Protein AF-A0A2V8PGW9-F1 (afdb_monomer)

Solvent-accessible surface area (backbone atoms only — not comparable to full-atom values): 6317 Å² total; per-residue (Å²): 114,82,86,77,54,51,74,65,59,50,49,51,52,50,53,48,50,51,54,60,48,63,76,47,52,71,61,54,43,60,43,69,93,46,82,82,31,51,50,14,37,51,101,53,63,45,44,47,44,56,54,52,49,35,49,74,74,71,49,87,76,99,66,55,73,66,56,50,52,36,44,52,52,46,47,70,77,40,42,70,63,38,51,50,53,45,51,54,64,57,63,56,56,89,75,55,74,79,77,51,72,69,82,46,44,133

Foldseek 3Di:
DVVPDDPVVVVVVVVVVCVVCLPVLVQWDFDCVPPNRAIDGHPFLHGLLNVVVCVVVVHDDPDDPSSVVSSVSCCVVPVVVSVVVVVVLVVVPPPDDPPPVVVRHD

Radius of gyration: 17.63 Å; Cα contacts (8 Å, |Δi|>4): 74; chains: 1; bounding box: 46×26×50 Å

pLDDT: mean 75.04, std 14.56, range [37.0, 91.75]

Secondary structure (DSSP, 8-state):
-GGGS-HHHHHHHHHHHHHHHHH--TTEE--TTSGGG--EETTS--BHHHHHHHHHTT------HHHHHHHHHHHHHSHHHHHHHHHHHHHTTTT-----GGGT--

Sequence (106 aa):
MLSEMTRAEKAELLQWIVRDLGDDFPGIESKPGVMGGVPCIARTRIPVWLLEQARRLGTSETLTVRDLANAWNFVRSRRAEIDAQIEANEKDDEGGPRVPLRLYSL

Mean predicted aligned error: 11.17 Å

Structure (mmCIF, N/CA/C/O backbone):
data_AF-A0A2V8PGW9-F1
#
_entry.id   AF-A0A2V8PGW9-F1
#
loop_
_atom_site.group_PDB
_atom_site.id
_atom_site.type_symbol
_atom_site.label_atom_id
_atom_site.label_alt_id
_atom_site.label_comp_id
_atom_site.label_asym_id
_atom_site.label_entity_id
_atom_site.label_seq_id
_atom_site.pdbx_PDB_ins_code
_atom_site.Cartn_x
_atom_site.Cartn_y
_atom_site.Cartn_z
_atom_site.occupancy
_atom_site.B_iso_or_equiv
_atom_site.auth_seq_id
_atom_site.auth_comp_id
_atom_site.auth_asym_id
_atom_site.auth_atom_id
_atom_site.pdbx_PDB_model_num
ATOM 1 N N . MET A 1 1 ? -16.735 6.433 28.490 1.00 62.94 1 MET A N 1
ATOM 2 C CA . MET A 1 1 ? -16.515 7.332 27.336 1.00 62.94 1 MET A CA 1
ATOM 3 C C . MET A 1 1 ? -17.132 6.792 26.045 1.00 62.94 1 MET A C 1
ATOM 5 O O . MET A 1 1 ? -18.163 7.313 25.669 1.00 62.94 1 MET A O 1
ATOM 9 N N . LEU A 1 2 ? -16.642 5.710 25.416 1.00 66.25 2 LEU A N 1
ATOM 10 C CA . LEU A 1 2 ? -17.299 5.140 24.213 1.00 66.25 2 LEU A CA 1
ATOM 11 C C . LEU A 1 2 ? -18.686 4.524 24.489 1.00 66.25 2 LEU A C 1
ATOM 13 O O . LEU A 1 2 ? -19.563 4.528 23.627 1.00 66.25 2 LEU A O 1
ATOM 17 N N . SER A 1 3 ? -18.901 3.986 25.691 1.00 77.75 3 SER A N 1
ATOM 18 C CA . SER A 1 3 ? -20.155 3.314 26.057 1.00 77.75 3 SER A CA 1
ATOM 19 C C . SER A 1 3 ? -21.344 4.266 26.220 1.00 77.75 3 SER A C 1
ATOM 21 O O . SER A 1 3 ? -22.473 3.828 26.034 1.00 77.75 3 SER A O 1
ATOM 23 N N . GLU A 1 4 ? -21.091 5.546 26.511 1.00 91.69 4 GLU A N 1
ATOM 24 C CA . GLU A 1 4 ? -22.126 6.563 26.765 1.00 91.69 4 GLU A CA 1
ATOM 25 C C . GLU A 1 4 ? -22.548 7.330 25.505 1.00 91.69 4 GLU A C 1
ATOM 27 O O . GLU A 1 4 ? -23.563 8.016 25.518 1.00 91.69 4 GLU A O 1
ATOM 32 N N . MET A 1 5 ? -21.809 7.182 24.401 1.00 87.62 5 MET A N 1
ATOM 33 C CA . MET A 1 5 ? -22.138 7.841 23.139 1.00 87.62 5 MET A CA 1
ATOM 34 C C . MET A 1 5 ? -23.413 7.263 22.521 1.00 87.62 5 MET A C 1
ATOM 36 O O . MET A 1 5 ? -23.617 6.038 22.471 1.00 87.62 5 MET A O 1
ATOM 40 N N . THR A 1 6 ? -24.230 8.152 21.966 1.00 91.75 6 THR A N 1
ATOM 41 C CA . THR A 1 6 ? -25.378 7.801 21.133 1.00 91.75 6 THR A CA 1
ATOM 42 C C . THR A 1 6 ? -24.922 7.063 19.870 1.00 91.75 6 THR A C 1
ATOM 44 O O . THR A 1 6 ? -23.761 7.106 19.455 1.00 91.75 6 THR A O 1
ATOM 47 N N . ARG A 1 7 ? -25.848 6.352 19.213 1.0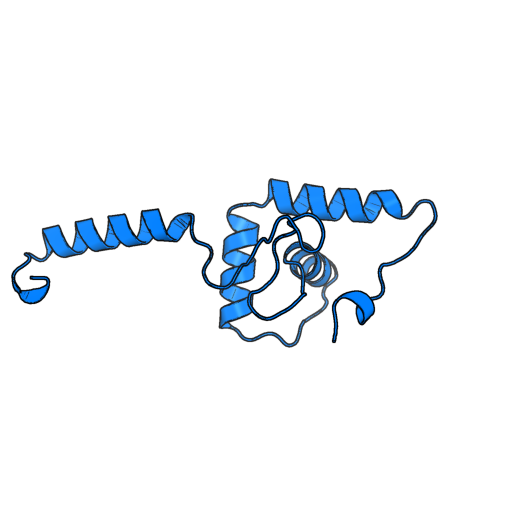0 87.44 7 ARG A N 1
ATOM 48 C CA . ARG A 1 7 ? -25.536 5.661 17.949 1.00 87.44 7 ARG A CA 1
ATOM 49 C C . ARG A 1 7 ? -25.076 6.622 16.846 1.00 87.44 7 ARG A C 1
ATOM 51 O O . ARG A 1 7 ? -24.242 6.223 16.042 1.00 87.44 7 ARG A O 1
ATOM 58 N N . ALA A 1 8 ? -25.600 7.849 16.822 1.00 86.38 8 ALA A N 1
ATOM 59 C CA . ALA A 1 8 ? -25.226 8.865 15.842 1.00 86.38 8 ALA A CA 1
ATOM 60 C C . ALA A 1 8 ? -23.775 9.324 16.043 1.00 86.38 8 ALA A C 1
ATOM 62 O O . ALA A 1 8 ? -22.981 9.252 15.111 1.00 86.38 8 ALA A O 1
ATOM 63 N N . GLU A 1 9 ? -23.390 9.657 17.276 1.00 88.06 9 GLU A N 1
ATOM 64 C CA . GLU A 1 9 ? -22.014 10.063 17.597 1.00 88.06 9 GLU A CA 1
ATOM 65 C C . GLU A 1 9 ? -21.010 8.931 17.339 1.00 88.06 9 GLU A C 1
ATOM 67 O O . GLU A 1 9 ? -19.905 9.164 16.852 1.00 88.06 9 GLU A O 1
ATOM 72 N N . LYS A 1 10 ? -21.393 7.675 17.610 1.00 88.75 10 LYS A N 1
ATOM 73 C CA . LYS A 1 10 ? -20.569 6.511 17.244 1.00 88.75 10 LYS A CA 1
ATOM 74 C C . LYS A 1 10 ? -20.387 6.400 15.734 1.00 88.75 10 LYS A C 1
ATOM 76 O O . LYS A 1 10 ? -19.289 6.080 15.297 1.00 88.75 10 LYS A O 1
ATOM 81 N N . ALA A 1 11 ? -21.432 6.650 14.947 1.00 86.25 11 ALA A N 1
ATOM 82 C CA . ALA A 1 11 ? -21.344 6.620 13.491 1.00 86.25 11 ALA A CA 1
ATOM 83 C C . ALA A 1 11 ? -20.456 7.751 12.952 1.00 86.25 11 ALA A C 1
ATOM 85 O O . ALA A 1 11 ? -19.650 7.503 12.060 1.00 86.25 11 ALA A O 1
ATOM 86 N N . GLU A 1 12 ? -20.542 8.956 13.518 1.00 85.94 12 GLU A N 1
ATOM 87 C CA . GLU A 1 12 ? -19.674 10.082 13.150 1.00 85.94 12 GLU A CA 1
ATOM 88 C C . GLU A 1 12 ? -18.207 9.816 13.486 1.00 85.94 12 GLU A C 1
ATOM 90 O O . GLU A 1 12 ? -17.340 10.017 12.634 1.00 85.94 12 GLU A O 1
ATOM 95 N N . LEU A 1 13 ? -17.926 9.290 14.683 1.00 88.00 13 LEU A N 1
ATOM 96 C CA . LEU A 1 13 ? -16.574 8.893 15.072 1.00 88.00 13 LEU A CA 1
ATOM 97 C C . LEU A 1 13 ? -16.035 7.797 14.149 1.00 88.00 13 LEU A C 1
ATOM 99 O O . LEU A 1 13 ? -14.892 7.870 13.716 1.00 88.00 13 LEU A O 1
ATOM 103 N N . LEU A 1 14 ? -16.854 6.801 13.809 1.00 83.44 14 LEU A N 1
ATOM 104 C CA . LEU A 1 14 ? -16.449 5.711 12.923 1.00 83.44 14 LEU A CA 1
ATOM 105 C C . LEU A 1 14 ? -16.197 6.220 11.499 1.00 83.44 14 LEU A C 1
ATOM 107 O O . LEU A 1 14 ? -15.213 5.828 10.886 1.00 83.44 14 LEU A O 1
ATOM 111 N N . GLN A 1 15 ? -17.012 7.151 10.993 1.00 79.31 15 GLN A N 1
ATOM 112 C CA . GLN A 1 15 ? -16.749 7.825 9.718 1.00 79.31 15 GLN A CA 1
ATOM 113 C C . GLN A 1 15 ? -15.475 8.671 9.753 1.00 79.31 15 GLN A C 1
ATOM 115 O O . GLN A 1 15 ? -14.753 8.712 8.761 1.00 79.31 15 GLN A O 1
ATOM 120 N N . TRP A 1 16 ? -15.202 9.365 10.860 1.00 81.00 16 TRP A N 1
ATOM 121 C CA . TRP A 1 16 ? -13.971 10.132 11.024 1.00 81.00 16 TRP A CA 1
ATOM 122 C C . TRP A 1 16 ? -12.752 9.210 11.050 1.00 81.00 16 TRP A C 1
ATOM 124 O O . TRP A 1 16 ? -11.856 9.409 10.244 1.00 81.00 16 TRP A O 1
ATOM 134 N N . ILE A 1 17 ? -12.777 8.147 11.858 1.00 80.00 17 ILE A N 1
ATOM 135 C CA . ILE A 1 17 ? -11.720 7.129 11.913 1.00 80.00 17 ILE A CA 1
ATOM 136 C C . ILE A 1 17 ? -11.513 6.485 10.539 1.00 80.00 17 ILE A C 1
ATOM 138 O O . ILE A 1 17 ? -10.382 6.284 10.134 1.00 80.00 17 ILE A O 1
ATOM 142 N N . VAL A 1 18 ? -12.579 6.179 9.796 1.00 71.81 18 VAL A N 1
ATOM 143 C CA . VAL A 1 18 ? -12.470 5.612 8.440 1.00 71.81 18 VAL A CA 1
ATOM 144 C C . VAL A 1 18 ? -11.891 6.612 7.437 1.00 71.81 18 VAL A C 1
ATOM 146 O O . VAL A 1 18 ? -11.196 6.190 6.521 1.00 71.81 18 VAL A O 1
ATOM 149 N N . ARG A 1 19 ? -12.164 7.916 7.581 1.00 63.72 19 ARG A N 1
ATOM 150 C CA . ARG A 1 19 ? -11.541 8.961 6.750 1.00 63.72 19 ARG A CA 1
ATOM 151 C C . ARG A 1 19 ? -10.066 9.152 7.098 1.00 63.72 19 ARG A C 1
ATOM 153 O O . ARG A 1 19 ? -9.257 9.221 6.187 1.00 63.72 19 ARG A O 1
ATOM 160 N N . ASP A 1 20 ? -9.738 9.183 8.385 1.00 67.06 20 ASP A N 1
ATOM 161 C CA . ASP A 1 20 ? -8.372 9.320 8.907 1.00 67.06 20 ASP A CA 1
ATOM 162 C C . ASP A 1 20 ? -7.515 8.101 8.514 1.00 67.06 20 ASP A C 1
ATOM 164 O O . ASP A 1 20 ? -6.461 8.229 7.899 1.00 67.06 20 ASP A O 1
ATOM 168 N N . LEU A 1 21 ? -8.066 6.896 8.698 1.00 62.44 21 LEU A N 1
ATOM 169 C CA . LEU A 1 21 ? -7.505 5.634 8.208 1.00 62.44 21 LEU A CA 1
ATOM 170 C C . LEU A 1 21 ? -7.631 5.443 6.689 1.00 62.44 21 LEU A C 1
ATOM 172 O O . LEU A 1 21 ? -7.185 4.430 6.164 1.00 62.44 21 LEU A O 1
ATOM 176 N N . GLY A 1 22 ? -8.304 6.347 5.980 1.00 54.06 22 GLY A N 1
ATOM 177 C CA . GLY A 1 22 ? -8.407 6.301 4.523 1.00 54.06 22 GLY A CA 1
ATOM 178 C C . GLY A 1 22 ? -7.096 6.709 3.851 1.00 54.06 22 GLY A C 1
ATOM 179 O O . GLY A 1 22 ? -6.790 6.206 2.770 1.00 54.06 22 GLY A O 1
ATOM 180 N N . ASP A 1 23 ? -6.326 7.571 4.521 1.00 55.38 23 ASP A N 1
ATOM 181 C CA . ASP A 1 23 ? -4.985 8.003 4.115 1.00 55.38 23 ASP A CA 1
ATOM 182 C C . ASP A 1 23 ? -3.859 7.219 4.815 1.00 55.38 23 ASP A C 1
ATOM 184 O O . ASP A 1 23 ? -2.734 7.175 4.306 1.00 55.38 23 ASP A O 1
ATOM 188 N N . ASP A 1 24 ? -4.151 6.546 5.934 1.00 62.72 24 ASP A N 1
ATOM 189 C CA . ASP A 1 24 ? -3.266 5.534 6.512 1.00 62.72 24 ASP A CA 1
ATOM 190 C C . ASP A 1 24 ? -3.479 4.207 5.787 1.00 62.72 24 ASP A C 1
ATOM 192 O O . ASP A 1 24 ? -4.532 3.586 5.861 1.00 62.72 24 ASP A O 1
ATOM 196 N N . PHE A 1 25 ? -2.462 3.726 5.085 1.00 67.94 25 PHE A N 1
ATOM 197 C CA . PHE A 1 25 ? -2.503 2.415 4.448 1.00 67.94 25 PHE A CA 1
ATOM 198 C C . PHE A 1 25 ? -1.939 1.388 5.431 1.00 67.94 25 PHE A C 1
ATOM 200 O O . PHE A 1 25 ? -0.723 1.163 5.435 1.00 67.94 25 PHE A O 1
ATOM 207 N N . PRO A 1 26 ? -2.765 0.768 6.303 1.00 71.38 26 PRO A N 1
ATOM 208 C CA . PRO A 1 26 ? -2.260 -0.142 7.314 1.00 71.38 26 PRO A CA 1
ATOM 209 C C . PRO A 1 26 ? -1.500 -1.269 6.628 1.00 71.38 26 PRO A C 1
ATOM 211 O O . PRO A 1 26 ? -2.006 -1.922 5.721 1.00 71.38 26 PRO A O 1
ATOM 214 N N . GLY A 1 27 ? -0.268 -1.504 7.058 1.00 75.44 27 GLY A N 1
ATOM 215 C CA . GLY A 1 27 ? 0.562 -2.533 6.449 1.00 75.44 27 GLY A CA 1
ATOM 216 C C . GLY A 1 27 ? 1.249 -2.120 5.146 1.00 75.44 27 GLY A C 1
ATOM 217 O O . GLY A 1 27 ? 1.792 -3.003 4.493 1.00 75.44 27 GLY A O 1
ATOM 218 N N . ILE A 1 28 ? 1.275 -0.834 4.784 1.00 82.12 28 ILE A N 1
ATOM 219 C CA . ILE A 1 28 ? 2.184 -0.277 3.774 1.00 82.12 28 ILE A CA 1
ATOM 220 C C . ILE A 1 28 ? 3.134 0.701 4.465 1.00 82.12 28 ILE A C 1
ATOM 222 O O . ILE A 1 28 ? 2.705 1.614 5.163 1.00 82.12 28 ILE A O 1
ATOM 226 N N . GLU A 1 29 ? 4.436 0.511 4.280 1.00 82.06 29 GLU A N 1
ATOM 227 C CA . GLU A 1 29 ? 5.475 1.376 4.834 1.00 82.06 29 GLU A CA 1
ATOM 228 C C . GLU A 1 29 ? 6.279 2.017 3.695 1.00 82.06 29 GLU A C 1
ATOM 230 O O . GLU A 1 29 ? 6.865 1.315 2.871 1.00 82.06 29 GLU A O 1
ATOM 235 N N . SER A 1 30 ? 6.367 3.349 3.691 1.00 75.38 30 SER A N 1
ATOM 236 C CA . SER A 1 30 ? 7.337 4.109 2.891 1.00 75.38 30 SER A CA 1
ATOM 237 C C . SER A 1 30 ? 8.367 4.726 3.825 1.00 75.38 30 SER A C 1
ATOM 239 O O . SER A 1 30 ? 8.038 5.575 4.654 1.00 75.38 30 SER A O 1
ATOM 241 N N . LYS A 1 31 ? 9.632 4.315 3.704 1.00 67.12 31 LYS A N 1
ATOM 242 C CA . LYS A 1 31 ? 10.744 4.897 4.472 1.00 67.12 31 LYS A CA 1
ATOM 243 C C . LYS A 1 31 ? 11.646 5.672 3.512 1.00 67.12 31 LYS A C 1
ATOM 245 O O . LYS A 1 31 ? 12.318 5.027 2.716 1.00 67.12 31 LYS A O 1
ATOM 250 N N . PRO A 1 32 ? 11.723 7.016 3.591 1.00 60.66 32 PRO A N 1
ATOM 251 C CA . PRO A 1 32 ? 12.506 7.839 2.658 1.00 60.66 32 PRO A CA 1
ATOM 252 C C . PRO A 1 32 ? 13.979 7.419 2.513 1.00 60.66 32 PRO A C 1
ATOM 254 O O . PRO A 1 32 ? 14.564 7.569 1.449 1.00 60.66 32 PRO A O 1
ATOM 257 N N . GLY A 1 33 ? 14.575 6.847 3.567 1.00 57.41 33 GLY A N 1
ATOM 258 C CA . GLY A 1 33 ? 15.952 6.338 3.558 1.00 57.41 33 GLY A CA 1
ATOM 259 C C . GLY A 1 33 ? 16.122 4.890 3.079 1.00 57.41 33 GLY A C 1
ATOM 260 O O . GLY A 1 33 ? 17.235 4.373 3.118 1.00 57.41 33 GLY A O 1
ATOM 261 N N . VAL A 1 34 ? 15.050 4.206 2.672 1.00 58.84 34 VAL A N 1
ATOM 262 C CA . VAL A 1 34 ? 15.070 2.803 2.235 1.00 58.84 34 VAL A CA 1
ATOM 263 C C . VAL A 1 34 ? 14.434 2.717 0.851 1.00 58.84 34 VAL A C 1
ATOM 265 O O . VAL A 1 34 ? 13.267 3.050 0.680 1.00 58.84 34 VAL A O 1
ATOM 268 N N . MET A 1 35 ? 15.214 2.284 -0.143 1.00 60.31 35 MET A N 1
ATOM 269 C CA . MET A 1 35 ? 14.767 2.119 -1.537 1.00 60.31 35 MET A CA 1
ATOM 270 C C . MET A 1 35 ? 14.089 3.373 -2.116 1.00 60.31 35 MET A C 1
ATOM 272 O O . MET A 1 35 ? 13.069 3.282 -2.786 1.00 60.31 35 MET A O 1
ATOM 276 N N . GLY A 1 36 ? 14.627 4.559 -1.805 1.00 67.88 36 GLY A N 1
ATOM 277 C CA . GLY A 1 36 ? 14.134 5.833 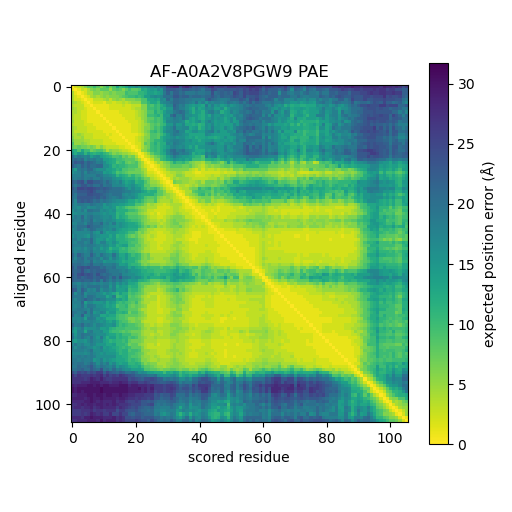-2.340 1.00 67.88 36 GLY A CA 1
ATOM 278 C C . GLY A 1 36 ? 12.748 6.257 -1.840 1.00 67.88 36 GLY A C 1
ATOM 279 O O . GLY A 1 36 ? 12.133 7.123 -2.451 1.00 67.88 36 GLY A O 1
ATOM 280 N N . GLY A 1 37 ? 12.237 5.660 -0.756 1.00 74.31 37 GLY A N 1
ATOM 281 C CA . GLY A 1 37 ? 10.897 5.964 -0.243 1.00 74.31 37 GLY A CA 1
ATOM 282 C C . GLY A 1 37 ? 9.767 5.196 -0.926 1.00 74.31 37 GLY A C 1
ATOM 283 O O . GLY A 1 37 ? 8.600 5.488 -0.659 1.00 74.31 37 GLY A O 1
ATOM 284 N N . VAL A 1 38 ? 10.097 4.203 -1.756 1.0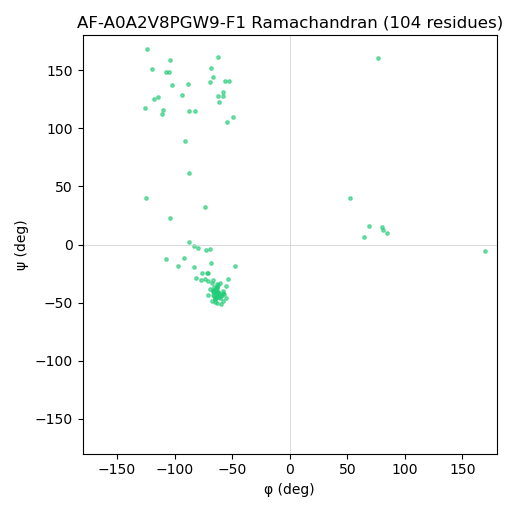0 83.25 38 VAL A N 1
ATOM 285 C CA . VAL A 1 38 ? 9.115 3.365 -2.450 1.00 83.25 38 VAL A CA 1
ATOM 286 C C . VAL A 1 38 ? 8.187 2.660 -1.444 1.00 83.25 38 VAL A C 1
ATOM 288 O O . VAL A 1 38 ? 8.680 2.039 -0.494 1.00 83.25 38 VAL A O 1
ATOM 291 N N . PRO A 1 39 ? 6.856 2.713 -1.647 1.00 85.38 39 PRO A N 1
ATOM 292 C CA . PRO A 1 39 ? 5.895 2.017 -0.798 1.00 85.38 39 PRO A CA 1
ATOM 293 C C . PRO A 1 39 ? 6.111 0.504 -0.830 1.00 85.38 39 PRO A C 1
ATOM 295 O O . PRO A 1 39 ? 6.055 -0.120 -1.893 1.00 85.38 39 PRO A O 1
ATOM 298 N N . CYS A 1 40 ? 6.336 -0.093 0.339 1.00 86.94 40 CYS A N 1
ATOM 299 C CA . CYS A 1 40 ? 6.551 -1.529 0.508 1.00 86.94 40 CYS A CA 1
ATOM 300 C C . CYS A 1 40 ? 5.483 -2.140 1.419 1.00 86.94 40 CYS A C 1
ATOM 302 O O . CYS A 1 40 ? 4.995 -1.480 2.338 1.00 86.94 40 CYS A O 1
ATOM 304 N N . ILE A 1 41 ? 5.157 -3.421 1.226 1.00 85.00 41 ILE A N 1
ATOM 305 C CA . ILE A 1 41 ? 4.332 -4.153 2.197 1.00 85.00 41 ILE A CA 1
ATOM 306 C C . ILE A 1 41 ? 5.079 -4.200 3.532 1.00 85.00 41 ILE A C 1
ATOM 308 O O . ILE A 1 41 ? 6.241 -4.611 3.587 1.00 85.00 41 ILE A O 1
ATOM 312 N N . ALA A 1 42 ? 4.416 -3.794 4.612 1.00 81.94 42 ALA A N 1
ATOM 313 C CA . ALA A 1 42 ? 4.985 -3.729 5.948 1.00 81.94 42 ALA A CA 1
ATOM 314 C C . ALA A 1 42 ? 5.618 -5.063 6.335 1.00 81.94 42 ALA A C 1
ATOM 316 O O . ALA A 1 42 ? 5.075 -6.138 6.075 1.00 81.94 42 ALA A O 1
ATOM 317 N N . ARG A 1 43 ? 6.768 -4.986 7.013 1.00 76.81 43 ARG A N 1
ATOM 318 C CA . ARG A 1 43 ? 7.571 -6.154 7.426 1.00 76.81 43 ARG A CA 1
ATOM 319 C C . ARG A 1 43 ? 8.147 -6.970 6.262 1.00 76.81 43 ARG A C 1
ATOM 321 O O . ARG A 1 43 ? 8.768 -8.001 6.508 1.00 76.81 43 ARG A O 1
ATOM 328 N N . THR A 1 44 ? 8.001 -6.501 5.028 1.00 76.62 44 THR A N 1
ATOM 329 C CA . THR A 1 44 ? 8.660 -7.059 3.847 1.00 76.62 44 THR A CA 1
ATOM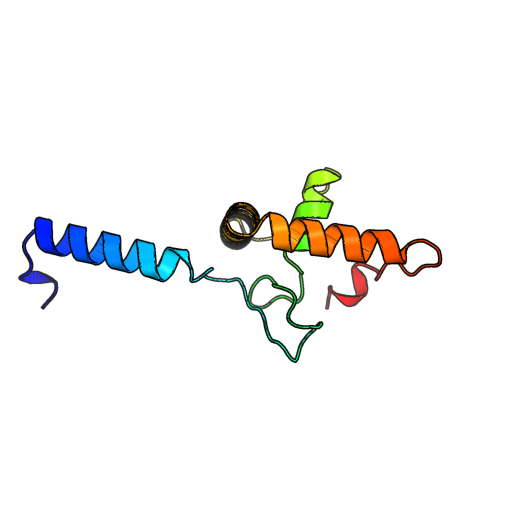 330 C C . THR A 1 44 ? 9.452 -5.962 3.135 1.00 76.62 44 THR A C 1
ATOM 332 O O . THR A 1 44 ? 9.302 -4.774 3.424 1.00 76.62 44 THR A O 1
ATOM 335 N N . ARG A 1 45 ? 10.302 -6.358 2.187 1.00 78.75 45 ARG A N 1
ATOM 336 C CA . ARG A 1 45 ? 10.927 -5.433 1.230 1.00 78.75 45 ARG A CA 1
ATOM 337 C C . ARG A 1 45 ? 10.281 -5.512 -0.151 1.00 78.75 45 ARG A C 1
ATOM 339 O O . ARG A 1 45 ? 10.927 -5.170 -1.130 1.00 78.75 45 ARG A O 1
ATOM 346 N N . ILE A 1 46 ? 9.036 -5.980 -0.229 1.00 82.50 46 ILE A N 1
ATOM 347 C CA . ILE A 1 46 ? 8.322 -6.155 -1.492 1.00 82.50 46 ILE A CA 1
ATOM 348 C C . ILE A 1 46 ? 7.623 -4.833 -1.838 1.00 82.50 46 ILE A C 1
ATOM 350 O O . ILE A 1 46 ? 6.723 -4.422 -1.094 1.00 82.50 46 ILE A O 1
ATOM 354 N N . PRO A 1 47 ? 8.017 -4.153 -2.932 1.00 86.88 47 PRO A N 1
ATOM 355 C CA . PRO A 1 47 ? 7.363 -2.931 -3.374 1.00 86.88 47 PRO A CA 1
ATOM 356 C C . PRO A 1 47 ? 5.931 -3.184 -3.840 1.00 86.88 47 PRO A C 1
ATOM 358 O O . PRO A 1 47 ? 5.641 -4.187 -4.493 1.00 86.88 47 PRO A O 1
ATOM 361 N N . VAL A 1 48 ? 5.036 -2.236 -3.580 1.00 88.81 48 VAL A N 1
ATOM 362 C CA . VAL A 1 48 ? 3.636 -2.338 -4.019 1.00 88.81 48 VAL A CA 1
ATOM 363 C C . VAL A 1 48 ? 3.521 -2.296 -5.548 1.00 88.81 48 VAL A C 1
ATOM 365 O O . VAL A 1 48 ? 2.712 -3.026 -6.120 1.00 88.81 48 VAL A O 1
ATOM 368 N N . TRP A 1 49 ? 4.351 -1.494 -6.226 1.00 89.75 49 TRP A N 1
ATOM 369 C CA . TRP A 1 49 ? 4.358 -1.422 -7.692 1.00 89.75 49 TRP A CA 1
ATOM 370 C C . TRP A 1 49 ? 4.732 -2.760 -8.337 1.00 89.75 49 TRP A C 1
ATOM 372 O O . TRP A 1 49 ? 4.157 -3.130 -9.358 1.00 89.75 49 TRP A O 1
ATOM 382 N N . LEU A 1 50 ? 5.631 -3.518 -7.701 1.00 85.88 50 LEU A N 1
ATOM 383 C CA . LEU A 1 50 ? 6.077 -4.821 -8.185 1.00 85.88 50 LEU A CA 1
ATOM 384 C C . LEU A 1 50 ? 4.934 -5.839 -8.133 1.00 85.88 50 LEU A C 1
ATOM 386 O O . LEU A 1 50 ? 4.745 -6.600 -9.078 1.00 85.88 50 LEU A O 1
ATOM 390 N N . LEU A 1 51 ? 4.125 -5.804 -7.069 1.00 87.94 51 LEU A N 1
ATOM 391 C CA . LEU A 1 51 ? 2.926 -6.638 -6.952 1.00 87.94 51 LEU A CA 1
ATOM 392 C C . LEU A 1 51 ? 1.898 -6.305 -8.033 1.00 87.94 51 LEU A C 1
ATOM 394 O O . LEU A 1 51 ? 1.327 -7.210 -8.640 1.00 87.94 51 LEU A O 1
ATOM 398 N N . GLU A 1 52 ? 1.656 -5.019 -8.291 1.00 88.75 52 GLU A N 1
ATOM 399 C CA . GLU A 1 52 ? 0.731 -4.602 -9.348 1.00 88.75 52 GLU A CA 1
ATOM 400 C C . GLU A 1 52 ? 1.247 -4.999 -10.736 1.00 88.75 52 GLU A C 1
ATOM 402 O O . GLU A 1 52 ? 0.465 -5.484 -11.554 1.00 88.75 52 GLU A O 1
ATOM 407 N N . GLN A 1 53 ? 2.550 -4.881 -10.995 1.00 86.62 53 GLN A N 1
ATOM 408 C CA . GLN A 1 53 ? 3.150 -5.335 -12.248 1.00 86.62 53 GLN A CA 1
ATOM 409 C C . GLN A 1 53 ? 3.055 -6.862 -12.397 1.00 86.62 53 GLN A C 1
ATOM 411 O O . GLN A 1 53 ? 2.591 -7.349 -13.427 1.00 86.62 53 GLN A O 1
ATOM 416 N N . ALA A 1 54 ? 3.398 -7.630 -11.359 1.00 83.44 54 ALA A N 1
ATOM 417 C CA . ALA A 1 54 ? 3.247 -9.085 -11.340 1.00 83.44 54 ALA A CA 1
ATOM 418 C C . ALA A 1 54 ? 1.792 -9.499 -11.606 1.00 83.44 54 ALA A C 1
ATOM 420 O O . ALA A 1 54 ? 1.540 -10.374 -12.436 1.00 83.44 54 ALA A O 1
ATOM 421 N N . ARG A 1 55 ? 0.825 -8.803 -10.994 1.00 84.69 55 ARG A N 1
ATOM 422 C CA . ARG A 1 55 ? -0.608 -9.011 -11.237 1.00 84.69 55 ARG A CA 1
ATOM 423 C C . ARG A 1 55 ? -1.000 -8.718 -12.687 1.00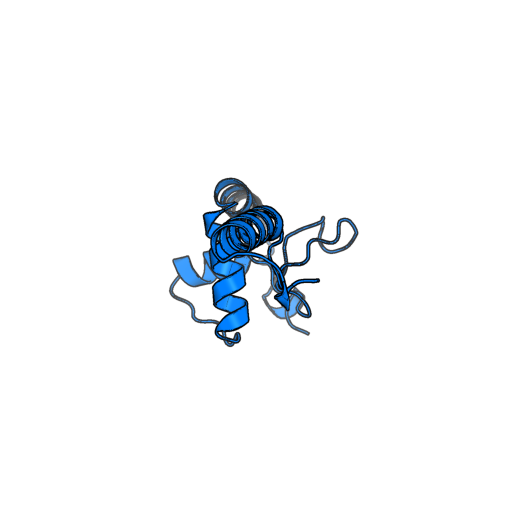 84.69 55 ARG A C 1
ATOM 425 O O . ARG A 1 55 ? -1.762 -9.494 -13.261 1.00 84.69 55 ARG A O 1
ATOM 432 N N . ARG A 1 56 ? -0.487 -7.638 -13.292 1.00 85.06 56 ARG A N 1
ATOM 433 C CA . ARG A 1 56 ? -0.714 -7.294 -14.715 1.00 85.06 56 ARG A CA 1
ATOM 434 C C . ARG A 1 56 ? -0.145 -8.349 -15.662 1.00 85.06 56 ARG A C 1
ATOM 436 O O . ARG A 1 56 ? -0.747 -8.618 -16.696 1.00 85.06 56 ARG A O 1
ATOM 443 N N . LEU A 1 57 ? 0.970 -8.969 -15.283 1.00 83.12 57 LEU A N 1
ATOM 444 C CA . LEU A 1 57 ? 1.618 -10.048 -16.031 1.00 83.12 57 LEU A CA 1
ATOM 445 C C . LEU A 1 57 ? 1.008 -11.438 -15.761 1.00 83.12 57 LEU A C 1
ATOM 447 O O . LEU A 1 57 ? 1.437 -12.416 -16.368 1.00 83.12 57 LEU A O 1
ATOM 451 N N . GLY A 1 58 ? -0.000 -11.541 -14.887 1.00 81.88 58 GLY A N 1
ATOM 452 C CA . GLY A 1 58 ? -0.677 -12.802 -14.564 1.00 81.88 58 GLY A CA 1
ATOM 453 C C . GLY A 1 58 ? 0.065 -13.690 -13.558 1.00 81.88 58 GLY A C 1
ATOM 454 O O . GLY A 1 58 ? -0.268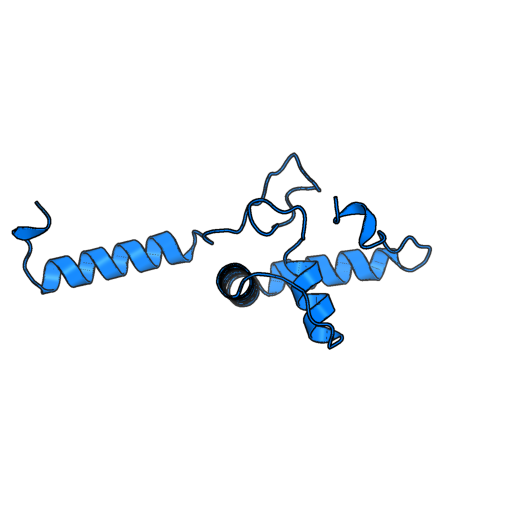 -14.867 -13.423 1.00 81.88 58 GLY A O 1
ATOM 455 N N . THR A 1 59 ? 1.048 -13.148 -12.840 1.00 76.38 59 THR A N 1
ATOM 456 C CA . THR A 1 59 ? 1.813 -13.858 -11.807 1.00 76.38 59 THR A CA 1
ATOM 457 C C . THR A 1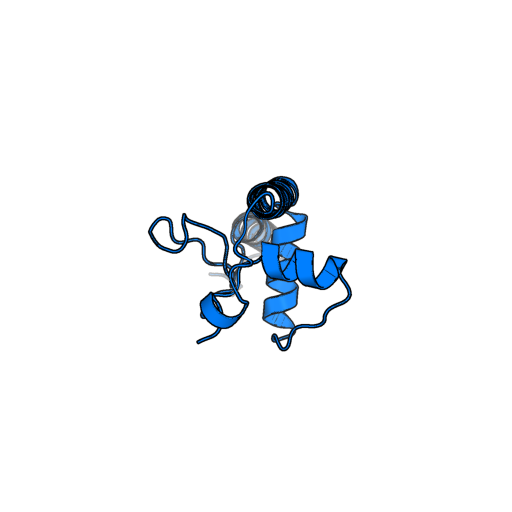 59 ? 1.131 -13.731 -10.444 1.00 76.38 59 THR A C 1
ATOM 459 O O . THR A 1 59 ? 0.653 -12.662 -10.064 1.00 76.38 59 THR A O 1
ATOM 462 N N . SER A 1 60 ? 1.097 -14.829 -9.686 1.00 66.00 60 SER A N 1
ATOM 463 C CA . SER A 1 60 ? 0.579 -14.869 -8.315 1.00 66.00 60 SER A CA 1
ATOM 464 C C . SER A 1 60 ? 1.708 -14.877 -7.284 1.00 66.00 60 SER A C 1
ATOM 466 O O . SER A 1 60 ? 2.656 -15.647 -7.417 1.00 66.00 60 SER A O 1
ATOM 468 N N . GLU A 1 61 ? 1.557 -14.096 -6.219 1.00 70.12 61 GLU A N 1
ATOM 469 C CA . GLU A 1 61 ? 2.516 -13.986 -5.114 1.00 70.12 61 GLU A CA 1
ATOM 470 C C . GLU A 1 61 ? 2.015 -14.736 -3.868 1.00 70.12 61 GLU A C 1
ATOM 472 O O . GLU A 1 61 ? 0.811 -14.791 -3.604 1.00 70.12 61 GLU A O 1
ATOM 477 N N . THR A 1 62 ? 2.924 -15.286 -3.057 1.00 72.88 62 THR A N 1
ATOM 478 C CA . THR A 1 62 ? 2.586 -15.977 -1.797 1.00 72.88 62 THR A CA 1
ATOM 479 C C . THR A 1 62 ? 2.513 -14.996 -0.622 1.00 72.88 62 THR A C 1
ATOM 481 O O . THR A 1 62 ? 3.290 -15.091 0.329 1.00 72.88 62 THR A O 1
ATOM 484 N N . LEU A 1 63 ? 1.598 -14.029 -0.693 1.00 81.81 63 LEU A N 1
ATOM 485 C CA . LEU A 1 63 ? 1.321 -13.077 0.388 1.00 81.81 63 LEU A CA 1
ATOM 486 C C . LEU A 1 63 ? 0.024 -13.419 1.124 1.00 81.81 63 LEU A C 1
ATOM 488 O O . LEU A 1 63 ? -0.849 -14.113 0.599 1.00 81.81 63 LEU A O 1
ATOM 492 N N . THR A 1 64 ? -0.119 -12.927 2.358 1.00 82.88 64 THR A N 1
ATOM 493 C CA . THR A 1 64 ? -1.368 -13.129 3.096 1.00 82.88 64 THR A CA 1
ATOM 494 C C . THR A 1 64 ? -2.504 -12.334 2.450 1.00 82.88 64 THR A C 1
ATOM 496 O O . THR A 1 64 ? -2.294 -11.269 1.869 1.00 82.88 64 THR A O 1
ATOM 499 N N . VAL A 1 65 ? -3.742 -12.819 2.597 1.00 84.56 65 VAL A N 1
ATOM 500 C CA . VAL A 1 65 ? -4.940 -12.135 2.071 1.00 84.56 65 VAL A CA 1
ATOM 501 C C . VAL A 1 65 ? -5.040 -10.696 2.587 1.00 84.56 65 VAL A C 1
ATOM 503 O O . VAL A 1 65 ? -5.447 -9.802 1.849 1.00 84.56 65 VAL A O 1
ATOM 506 N N . ARG A 1 66 ? -4.635 -10.458 3.842 1.00 81.94 66 ARG A N 1
ATOM 507 C CA . ARG A 1 66 ? -4.620 -9.122 4.446 1.00 81.94 66 ARG A CA 1
ATOM 508 C C . ARG A 1 66 ? -3.620 -8.199 3.754 1.00 81.94 66 ARG A C 1
ATOM 510 O O . ARG A 1 66 ? -3.972 -7.068 3.440 1.00 81.94 66 ARG A O 1
ATOM 517 N N . ASP A 1 67 ? -2.408 -8.681 3.503 1.00 84.06 67 ASP A N 1
ATOM 518 C CA . ASP A 1 67 ? -1.361 -7.876 2.867 1.00 84.06 67 ASP A CA 1
ATOM 519 C C . ASP A 1 67 ? -1.747 -7.522 1.430 1.00 84.06 67 ASP A C 1
ATOM 521 O O . ASP A 1 67 ? -1.617 -6.370 1.025 1.00 84.06 67 ASP A O 1
ATOM 525 N N . LEU A 1 68 ? -2.328 -8.477 0.696 1.00 84.69 68 LEU A N 1
ATOM 526 C CA . LEU A 1 68 ? -2.885 -8.226 -0.633 1.00 84.69 68 LEU A CA 1
ATOM 527 C C . LEU A 1 68 ? -4.019 -7.195 -0.584 1.00 84.69 68 LEU A C 1
ATOM 529 O O . LEU A 1 68 ? -4.033 -6.269 -1.388 1.00 84.69 68 LEU A O 1
ATOM 533 N N . ALA A 1 69 ? -4.953 -7.303 0.365 1.00 86.00 69 ALA A N 1
ATOM 534 C CA . ALA A 1 69 ? -6.038 -6.330 0.503 1.00 86.00 69 ALA A CA 1
ATOM 535 C C . ALA A 1 69 ? -5.505 -4.907 0.740 1.00 86.00 69 ALA A C 1
ATOM 537 O O . ALA A 1 69 ? -5.955 -3.962 0.089 1.00 86.00 69 ALA A O 1
ATOM 538 N N . ASN A 1 70 ? -4.504 -4.767 1.609 1.00 85.38 70 ASN A N 1
ATOM 539 C CA . ASN A 1 70 ? -3.864 -3.488 1.904 1.00 85.38 70 ASN A CA 1
ATOM 540 C C . ASN A 1 70 ? -3.093 -2.942 0.692 1.00 85.38 70 ASN A C 1
ATOM 542 O O . ASN A 1 70 ? -3.248 -1.770 0.348 1.00 85.38 70 ASN A O 1
ATOM 546 N N . ALA A 1 71 ? -2.348 -3.799 -0.014 1.00 87.25 71 ALA A N 1
ATOM 547 C CA . ALA A 1 71 ? -1.651 -3.450 -1.251 1.00 87.25 71 ALA A CA 1
ATOM 548 C C . ALA A 1 71 ? -2.622 -2.921 -2.310 1.00 87.25 71 ALA A C 1
ATOM 550 O O . ALA A 1 71 ? -2.416 -1.854 -2.882 1.00 87.25 71 ALA A O 1
ATOM 551 N N . TRP A 1 72 ? -3.733 -3.622 -2.538 1.00 88.00 72 TRP A N 1
ATOM 552 C CA . TRP A 1 72 ? -4.711 -3.213 -3.541 1.00 88.00 72 TRP A CA 1
ATOM 553 C C . TRP A 1 72 ? -5.485 -1.963 -3.134 1.00 88.00 72 TRP A C 1
ATOM 555 O O . TRP A 1 72 ? -5.866 -1.187 -4.011 1.00 88.00 72 TRP A O 1
ATOM 565 N N . ASN A 1 73 ? -5.717 -1.737 -1.839 1.00 87.75 73 ASN A N 1
ATOM 566 C CA . ASN A 1 73 ? -6.254 -0.464 -1.353 1.00 87.75 73 ASN A CA 1
ATOM 567 C C . ASN A 1 73 ? -5.296 0.687 -1.698 1.00 87.75 73 ASN A C 1
ATOM 569 O O . ASN A 1 73 ? -5.737 1.685 -2.272 1.00 87.75 73 ASN A O 1
ATOM 573 N N . PHE A 1 74 ? -3.994 0.505 -1.452 1.00 86.19 74 PHE A N 1
ATOM 574 C CA . PHE A 1 74 ? -2.957 1.472 -1.815 1.00 86.19 74 PHE A CA 1
ATOM 575 C C . PHE A 1 74 ? -2.917 1.736 -3.321 1.00 86.19 74 PHE A C 1
ATOM 577 O O . PHE A 1 74 ? -3.025 2.883 -3.744 1.00 86.19 74 PHE A O 1
ATOM 584 N N . VAL A 1 75 ? -2.861 0.687 -4.149 1.00 88.31 75 VAL A N 1
ATOM 585 C CA . VAL A 1 75 ? -2.836 0.812 -5.620 1.00 88.31 75 VAL A CA 1
ATOM 586 C C . VAL A 1 75 ? -4.059 1.563 -6.143 1.00 88.31 75 VAL A C 1
ATOM 588 O O . VAL A 1 75 ? -3.943 2.376 -7.058 1.00 88.31 75 VAL A O 1
ATOM 591 N N . ARG A 1 76 ? -5.250 1.321 -5.582 1.00 86.12 76 ARG A N 1
ATOM 592 C CA . ARG A 1 76 ? -6.460 2.040 -6.007 1.00 86.12 76 ARG A CA 1
ATOM 593 C C . ARG A 1 76 ? -6.432 3.510 -5.604 1.00 86.12 76 ARG A C 1
ATOM 595 O O . ARG A 1 76 ? -6.868 4.337 -6.398 1.00 86.12 76 ARG A O 1
ATOM 602 N N . SER A 1 77 ? -5.916 3.826 -4.420 1.00 85.56 77 SER A N 1
ATOM 603 C CA . SER A 1 77 ? -5.835 5.205 -3.932 1.00 85.56 77 SER A CA 1
ATOM 604 C C . SER A 1 77 ? -4.697 6.006 -4.567 1.00 85.56 77 SER A C 1
ATOM 606 O O . SER A 1 77 ? -4.815 7.218 -4.719 1.00 85.56 77 SER A O 1
ATOM 608 N N . ARG A 1 78 ? -3.597 5.346 -4.948 1.00 87.06 78 ARG A N 1
ATOM 609 C CA . ARG A 1 78 ? -2.366 5.972 -5.454 1.00 87.06 78 ARG A CA 1
ATOM 610 C C . ARG A 1 78 ? -1.950 5.443 -6.823 1.00 87.06 78 ARG A C 1
ATOM 612 O O . ARG A 1 78 ? -0.771 5.244 -7.100 1.00 87.06 78 ARG A O 1
ATOM 619 N N . ARG A 1 79 ? -2.926 5.220 -7.705 1.00 87.44 79 ARG A N 1
ATOM 620 C CA . ARG A 1 79 ? -2.692 4.599 -9.017 1.00 87.44 79 ARG A CA 1
ATOM 621 C C . ARG A 1 79 ? -1.631 5.328 -9.845 1.00 87.44 79 ARG A C 1
ATOM 623 O O . ARG A 1 79 ? -0.735 4.678 -10.358 1.00 87.44 79 ARG A O 1
ATOM 630 N N . ALA A 1 80 ? -1.705 6.657 -9.924 1.00 87.62 80 ALA A N 1
ATOM 631 C CA . ALA A 1 80 ? -0.753 7.455 -10.699 1.00 87.62 80 ALA A CA 1
ATOM 632 C C . ALA A 1 80 ? 0.689 7.342 -10.171 1.00 87.62 80 ALA A C 1
ATOM 634 O O . ALA A 1 80 ? 1.625 7.287 -10.960 1.00 87.62 80 ALA A O 1
ATOM 635 N N . GLU A 1 81 ? 0.864 7.270 -8.847 1.00 87.88 81 GLU A N 1
ATOM 636 C CA . GLU A 1 81 ? 2.176 7.060 -8.223 1.00 87.88 81 GLU A CA 1
ATOM 637 C C . GLU A 1 81 ? 2.741 5.684 -8.604 1.00 87.88 81 GLU A C 1
ATOM 639 O O . GLU A 1 81 ? 3.897 5.572 -9.002 1.00 87.88 81 GLU A O 1
ATOM 644 N N . ILE A 1 82 ? 1.904 4.645 -8.535 1.00 89.25 82 ILE A N 1
ATOM 645 C CA . ILE A 1 82 ? 2.283 3.274 -8.890 1.00 89.25 82 ILE A CA 1
ATOM 646 C C . ILE A 1 82 ? 2.605 3.143 -10.380 1.00 89.25 82 ILE A C 1
ATOM 648 O O . ILE A 1 82 ? 3.616 2.540 -10.723 1.00 89.25 82 ILE A O 1
ATOM 652 N N . ASP A 1 83 ? 1.791 3.718 -11.263 1.00 88.81 83 ASP A N 1
ATOM 653 C CA . ASP A 1 83 ? 2.043 3.678 -12.705 1.00 88.81 83 ASP A CA 1
ATOM 654 C C . ASP A 1 83 ? 3.353 4.393 -13.062 1.00 88.81 83 ASP A C 1
ATOM 656 O O . ASP A 1 83 ? 4.139 3.856 -13.836 1.00 88.81 83 ASP A O 1
ATOM 660 N N . ALA A 1 84 ? 3.643 5.541 -12.438 1.00 86.94 84 ALA A N 1
ATOM 661 C CA . ALA A 1 84 ? 4.915 6.235 -12.623 1.00 86.94 84 ALA A CA 1
ATOM 662 C C . ALA A 1 84 ? 6.113 5.411 -12.118 1.00 86.94 84 ALA A C 1
ATOM 664 O O . ALA A 1 84 ? 7.166 5.422 -12.749 1.00 86.94 84 ALA A O 1
ATOM 665 N N . GLN A 1 85 ? 5.964 4.681 -11.006 1.00 84.56 85 GLN A N 1
ATOM 666 C CA . GLN A 1 85 ? 7.002 3.772 -10.502 1.00 84.56 85 GLN A CA 1
ATOM 667 C C . GLN A 1 85 ? 7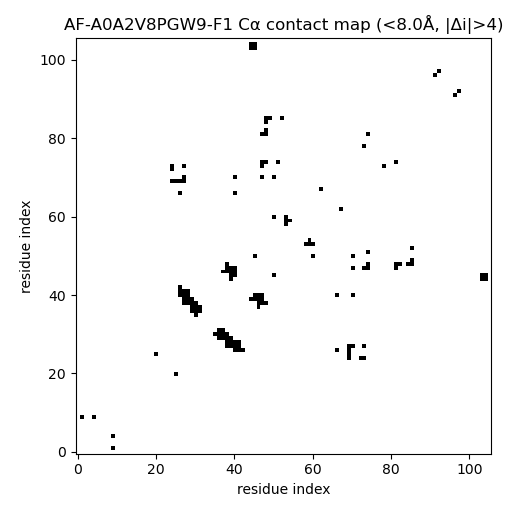.240 2.591 -11.454 1.00 84.56 85 GLN A C 1
ATOM 669 O O . GLN A 1 85 ? 8.393 2.241 -11.696 1.00 84.56 85 GLN A O 1
ATOM 674 N N . ILE A 1 86 ? 6.176 2.012 -12.021 1.00 85.50 86 ILE A N 1
ATOM 675 C CA . ILE A 1 86 ? 6.275 0.947 -13.031 1.00 85.50 86 ILE A CA 1
ATOM 676 C C . ILE A 1 86 ? 6.970 1.483 -14.287 1.00 85.50 86 ILE A C 1
ATOM 678 O O . ILE A 1 86 ? 7.945 0.894 -14.734 1.00 85.50 86 ILE A O 1
ATOM 682 N N . GLU A 1 87 ? 6.523 2.623 -14.817 1.00 84.81 87 GLU A N 1
ATOM 683 C CA . GLU A 1 87 ? 7.074 3.218 -16.038 1.00 84.81 87 GLU A CA 1
ATOM 684 C C . GLU A 1 87 ? 8.537 3.647 -15.866 1.00 84.81 87 GLU A C 1
ATOM 686 O O . GLU A 1 87 ? 9.349 3.431 -16.762 1.00 84.81 87 GLU A O 1
ATOM 691 N N . ALA A 1 88 ? 8.899 4.237 -14.723 1.00 81.56 88 ALA A N 1
ATOM 692 C CA . ALA A 1 88 ? 10.288 4.574 -14.420 1.00 81.56 88 ALA A CA 1
ATOM 693 C C . ALA A 1 88 ? 11.170 3.318 -14.424 1.00 81.56 88 ALA A C 1
ATOM 695 O O . ALA A 1 88 ? 12.224 3.310 -15.053 1.00 81.56 88 ALA A O 1
ATOM 696 N N . ASN A 1 89 ? 10.697 2.235 -13.803 1.00 75.81 89 ASN A N 1
ATOM 697 C CA . ASN A 1 89 ? 11.424 0.972 -13.761 1.00 75.81 89 ASN A CA 1
ATOM 698 C C . ASN A 1 89 ? 11.446 0.242 -15.122 1.00 75.81 89 ASN A C 1
ATOM 700 O O . ASN A 1 89 ? 12.344 -0.556 -15.361 1.00 75.81 89 ASN A O 1
ATOM 704 N N . GLU A 1 90 ? 10.477 0.486 -16.009 1.00 74.56 90 GLU A N 1
ATOM 705 C CA . GLU A 1 90 ? 10.459 -0.035 -17.386 1.00 74.56 90 GLU A CA 1
ATOM 706 C C . GLU A 1 90 ? 11.329 0.795 -18.344 1.00 74.56 90 GLU A C 1
ATOM 708 O O . GLU A 1 90 ? 11.846 0.264 -19.319 1.00 74.56 90 GLU A O 1
ATOM 713 N N . LYS A 1 91 ? 11.524 2.096 -18.105 1.00 62.69 91 LYS A N 1
ATOM 714 C CA . LYS A 1 91 ? 12.387 2.947 -18.952 1.00 62.69 91 LYS A CA 1
ATOM 715 C C . LYS A 1 91 ? 13.876 2.736 -18.702 1.00 62.69 91 LYS A C 1
ATOM 717 O O . LYS A 1 91 ? 14.673 2.936 -19.615 1.00 62.69 91 LYS A O 1
ATOM 722 N N . ASP A 1 92 ? 14.242 2.268 -17.516 1.00 55.00 92 ASP A N 1
ATOM 723 C CA . ASP A 1 92 ? 15.609 1.839 -17.212 1.00 55.00 92 ASP A CA 1
ATOM 724 C C . ASP A 1 92 ? 16.003 0.526 -17.954 1.00 55.00 92 ASP A C 1
ATOM 726 O O . ASP A 1 92 ? 17.162 0.109 -17.901 1.00 55.00 92 ASP A O 1
ATOM 730 N N . ASP A 1 93 ? 15.083 -0.115 -18.704 1.00 51.59 93 ASP A N 1
ATOM 731 C CA . ASP A 1 93 ? 15.323 -1.357 -19.469 1.00 51.59 93 ASP A CA 1
ATOM 732 C C . ASP A 1 93 ? 16.037 -1.175 -20.834 1.00 51.59 93 ASP A C 1
ATOM 734 O O . ASP A 1 93 ? 16.401 -2.183 -21.445 1.00 51.59 93 ASP A O 1
ATOM 738 N N . GLU A 1 94 ? 16.363 0.039 -21.314 1.00 47.41 94 GLU A N 1
ATOM 739 C CA . GLU A 1 94 ? 17.236 0.233 -22.508 1.00 47.41 94 GLU A CA 1
ATOM 740 C C . GLU A 1 94 ? 18.738 -0.070 -22.236 1.00 47.41 94 GLU A C 1
ATOM 742 O O . GLU A 1 94 ? 19.645 0.506 -22.838 1.00 47.41 94 GLU A O 1
ATOM 747 N N . GLY A 1 95 ? 19.031 -1.018 -21.337 1.00 43.59 95 GLY A N 1
ATOM 748 C CA . GLY A 1 95 ? 20.399 -1.419 -20.983 1.00 43.59 95 GLY A CA 1
ATOM 749 C C . GLY A 1 95 ? 20.562 -2.334 -19.761 1.00 43.59 95 GLY A C 1
ATOM 750 O O . GLY A 1 95 ? 21.670 -2.812 -19.521 1.00 43.59 95 GLY A O 1
ATOM 751 N N . GLY A 1 96 ? 19.489 -2.636 -19.021 1.00 37.00 96 GLY A N 1
ATOM 752 C CA . GLY A 1 96 ? 19.508 -3.499 -17.830 1.00 37.00 96 GLY A CA 1
ATOM 753 C C . GLY A 1 96 ? 20.064 -2.813 -16.565 1.00 37.00 96 GLY A C 1
ATOM 754 O O . GLY A 1 96 ? 20.804 -1.837 -16.668 1.00 37.00 96 GLY A O 1
ATOM 755 N N . PRO A 1 97 ? 19.771 -3.333 -15.353 1.00 44.16 97 PRO A N 1
ATOM 756 C CA . PRO A 1 97 ? 19.342 -4.695 -15.062 1.00 44.16 97 PRO A CA 1
ATOM 757 C C . PRO A 1 97 ? 17.860 -4.785 -14.671 1.00 44.16 97 PRO A C 1
ATOM 759 O O . PRO A 1 97 ? 17.349 -3.954 -13.927 1.00 44.16 97 PRO A O 1
ATOM 762 N N . ARG A 1 98 ? 17.217 -5.916 -15.005 1.00 54.31 98 ARG A N 1
ATOM 763 C CA . ARG A 1 98 ? 16.167 -6.464 -14.137 1.00 54.31 98 ARG A CA 1
ATOM 764 C C . ARG A 1 98 ? 16.762 -6.480 -12.744 1.00 54.31 98 ARG A C 1
ATOM 766 O O . ARG A 1 98 ? 17.661 -7.286 -12.526 1.00 54.31 98 ARG A O 1
ATOM 773 N N . VAL A 1 99 ? 16.315 -5.633 -11.823 1.00 49.12 99 VAL A N 1
ATOM 774 C CA . VAL A 1 99 ? 16.554 -5.876 -10.401 1.00 49.12 99 VAL A CA 1
ATOM 775 C C . VAL A 1 99 ? 15.999 -7.282 -10.169 1.00 49.12 99 VAL A C 1
ATOM 777 O O . VAL A 1 99 ? 14.782 -7.465 -10.265 1.00 49.12 99 VAL A O 1
ATOM 780 N N . PRO A 1 100 ? 16.838 -8.327 -10.013 1.00 44.12 100 PRO A N 1
ATOM 781 C CA . PRO A 1 100 ? 16.307 -9.661 -9.829 1.00 44.12 100 PRO A CA 1
ATOM 782 C C . PRO A 1 100 ? 15.372 -9.602 -8.626 1.00 44.12 100 PRO A C 1
ATOM 784 O O . PRO A 1 100 ? 15.709 -8.974 -7.626 1.00 44.12 100 PRO A O 1
ATOM 787 N N . LEU A 1 101 ? 14.236 -10.301 -8.680 1.00 46.22 101 LEU A N 1
ATOM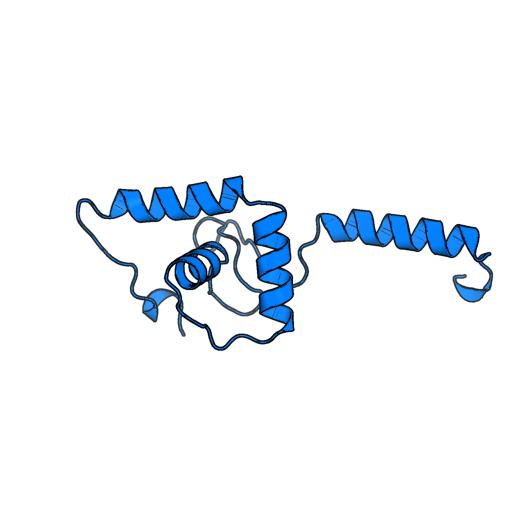 788 C CA . LEU A 1 101 ? 13.343 -10.495 -7.525 1.00 46.22 101 LEU A CA 1
ATOM 789 C C . LEU A 1 101 ? 14.117 -10.929 -6.251 1.00 46.22 101 LEU A C 1
ATOM 791 O O . LEU A 1 101 ? 13.647 -10.745 -5.134 1.00 46.22 101 LEU A O 1
ATOM 795 N N . ARG A 1 102 ? 15.352 -11.433 -6.419 1.00 44.16 102 ARG A N 1
ATOM 796 C CA . ARG A 1 102 ? 16.352 -11.732 -5.382 1.00 44.16 102 ARG A CA 1
ATOM 797 C C . ARG A 1 102 ? 16.968 -10.531 -4.644 1.00 44.16 102 ARG A C 1
ATOM 799 O O . ARG A 1 102 ? 17.586 -10.756 -3.619 1.00 44.16 102 ARG A O 1
ATOM 806 N N . LEU A 1 103 ? 16.854 -9.293 -5.127 1.00 47.88 103 LEU A N 1
ATOM 807 C CA . LEU A 1 103 ? 17.270 -8.098 -4.368 1.00 47.88 103 LEU A CA 1
ATOM 808 C C . LEU A 1 103 ? 16.183 -7.631 -3.385 1.00 47.88 103 LEU A C 1
ATOM 810 O O . LEU A 1 103 ? 16.490 -6.935 -2.420 1.00 47.88 103 LEU A O 1
ATOM 814 N N . TYR A 1 104 ? 14.935 -8.057 -3.601 1.00 51.81 104 TYR A N 1
ATOM 815 C CA . TYR A 1 104 ? 13.780 -7.742 -2.749 1.00 51.81 104 TYR A CA 1
ATOM 816 C C . TYR A 1 104 ? 13.297 -8.935 -1.907 1.00 51.81 104 TYR A C 1
ATOM 818 O O . TYR A 1 104 ? 12.532 -8.753 -0.959 1.00 51.81 104 TYR A O 1
ATOM 826 N N . SER A 1 105 ? 13.777 -10.142 -2.217 1.00 43.97 105 SER A N 1
ATOM 827 C CA . SER A 1 105 ? 13.621 -11.348 -1.400 1.00 43.97 105 SER A CA 1
ATOM 828 C C . SER A 1 105 ? 14.840 -11.492 -0.490 1.00 43.97 105 SER A C 1
ATOM 830 O O . SER A 1 105 ? 15.966 -11.400 -0.973 1.00 43.97 105 SER A O 1
ATOM 832 N N . LEU A 1 106 ? 14.610 -11.675 0.813 1.00 42.75 106 LEU A N 1
ATOM 833 C CA . LEU A 1 106 ? 15.645 -12.083 1.773 1.00 42.75 106 LEU A CA 1
ATOM 834 C C . LEU A 1 106 ? 16.352 -13.369 1.326 1.00 42.75 106 LEU A C 1
ATOM 836 O O . LEU A 1 106 ? 15.651 -14.266 0.803 1.00 42.75 106 LEU A O 1
#

Nearest PDB structures (foldseek):
  2ga1-assembly1_B  TM=6.587E-01  e=1.236E-04  Trichormus variabilis ATCC 29413
  5kqj-assembly1_A  TM=3.817E-01  e=9.006E+00  Klebsiella pneumoniae